Protein AF-0000000080769074 (afdb_homodimer)

InterPro domains:
  IPR007684 Zinc finger, Ogr/Delta-type [PF04606] (4-50)

Organism: Ralstonia nicotianae (strain ATCC BAA-1114 / GMI1000) (NCBI:txid267608)

Sequence (164 aa):
MKIKCPHCGSRMHIRSSREMTLLSRELYVQCPNVECAYTCAAILSAVRTIAPSMQPNPKAYLPVGRARLLPENTRQLDLLPGMKIKCPHCGSRMHIRSSREMTLLSRELYVQCPNVECAYTCAAILSAVRTIAPSMQPNPKAYLPVGRARLLPENTRQLDLLPG

pLDDT: mean 81.86, std 23.62, range [32.81, 98.38]

Foldseek 3Di:
DFDADPPPGATKDFDDKDDDAPFKIKTWIFHPPPVPGDIDIDMGGDADDPDDDPDDDPRPDRPNDVPPPPPPPPPPPPVPDD/DFDADPPPGATKDFDDKDDDAPFKIKTWIFHPPPVPGDIDIDMGGDADDPDDDPDDDPRPDRDNDVPPPPPPPPPPPPVPDD

Secondary structure (DSSP, 8-state):
--EEPTTT-PEEEEEEEEE-SSSEEEEEEE---TTT--EEEEEEEEEEEEE--SS--TT-----------------------/--EEPTTT-PEEEEEEEEE-SSSEEEEEEE---TTT--EEEEEEEEEEEEE--SS--TT-----------------------

Nearest PDB structures (foldseek):
  2oc3-assembly1_A  TM=8.162E-01  e=2.864E+00  Homo sapiens
  6d1y-assembly1_A  TM=6.514E-01  e=1.649E+00  Homo sapiens
  4gfv-assembly2_B  TM=7.547E-01  e=3.045E+00  Homo sapiens
  4gfu-assembly1_A  TM=7.966E-01  e=4.138E+00  Homo sapiens
  4nnd-assembly3_D  TM=6.610E-01  e=3.660E+00  Homo sapiens

Structure (mmCIF, N/CA/C/O backbone):
data_AF-0000000080769074-model_v1
#
loop_
_entity.id
_entity.type
_entity.pdbx_description
1 polymer 'Transcriptional activator transcription regulator protein'
#
loop_
_atom_site.group_PDB
_atom_site.id
_atom_site.type_symbol
_atom_site.label_atom_id
_atom_site.label_alt_id
_atom_site.label_comp_id
_atom_site.label_asym_id
_atom_site.label_entity_id
_atom_site.label_seq_id
_atom_site.pdbx_PDB_ins_code
_atom_site.Cartn_x
_atom_site.Cartn_y
_atom_site.Cartn_z
_atom_site.occupancy
_atom_site.B_iso_or_equiv
_atom_site.auth_seq_id
_atom_site.auth_comp_id
_atom_site.auth_asym_id
_atom_site.auth_atom_id
_atom_site.pdbx_PDB_model_num
ATOM 1 N N . MET A 1 1 ? -3.891 4.129 -8.742 1 68.12 1 MET A N 1
ATOM 2 C CA . MET A 1 1 ? -4.312 4.098 -7.348 1 68.12 1 MET A CA 1
ATOM 3 C C . MET A 1 1 ? -4.395 5.504 -6.77 1 68.12 1 MET A C 1
ATOM 5 O O . MET A 1 1 ? -3.51 6.328 -7 1 68.12 1 MET A O 1
ATOM 9 N N . LYS A 1 2 ? -5.629 5.871 -6.242 1 84 2 LYS A N 1
ATOM 10 C CA . LYS A 1 2 ? -5.805 7.207 -5.68 1 84 2 LYS A CA 1
ATOM 11 C C . LYS A 1 2 ? -5.699 7.18 -4.16 1 84 2 LYS A C 1
ATOM 13 O O . LYS A 1 2 ? -6.512 6.539 -3.486 1 84 2 LYS A O 1
ATOM 18 N N . ILE A 1 3 ? -4.621 7.668 -3.627 1 93.19 3 ILE A N 1
ATOM 19 C CA . ILE A 1 3 ? -4.453 7.832 -2.188 1 93.19 3 ILE A CA 1
ATOM 20 C C . ILE A 1 3 ? -4.812 9.258 -1.784 1 93.19 3 ILE A C 1
ATOM 22 O O . ILE A 1 3 ? -4.203 10.219 -2.262 1 93.19 3 ILE A O 1
ATOM 26 N N . LYS A 1 4 ? -5.789 9.367 -0.88 1 96.38 4 LYS A N 1
ATOM 27 C CA . LYS A 1 4 ? -6.223 10.688 -0.442 1 96.38 4 LYS A CA 1
ATOM 28 C C . LYS A 1 4 ? -5.504 11.109 0.836 1 96.38 4 LYS A C 1
ATOM 30 O O . LYS A 1 4 ? -5.293 10.289 1.734 1 96.38 4 LYS A O 1
ATOM 35 N N . CYS A 1 5 ? -5.238 12.359 0.861 1 97.69 5 CYS A N 1
ATOM 36 C CA . CYS A 1 5 ? -4.66 12.914 2.082 1 97.69 5 CYS A CA 1
ATOM 37 C C . CYS A 1 5 ? -5.656 12.844 3.234 1 97.69 5 CYS A C 1
ATOM 39 O O . CYS A 1 5 ? -6.785 13.328 3.109 1 97.69 5 CYS A O 1
ATOM 41 N N . PRO A 1 6 ? -5.266 12.383 4.383 1 96.94 6 PRO A N 1
ATOM 42 C CA . PRO A 1 6 ? -6.195 12.297 5.512 1 96.94 6 PRO A CA 1
ATOM 43 C C . PRO A 1 6 ? -6.48 13.656 6.145 1 96.94 6 PRO A C 1
ATOM 45 O O . PRO A 1 6 ? -7.395 13.781 6.961 1 96.94 6 PRO A O 1
ATOM 48 N N . HIS A 1 7 ? -5.793 14.617 5.723 1 97.31 7 HIS A N 1
ATOM 49 C CA . HIS A 1 7 ? -5.906 15.914 6.387 1 97.31 7 HIS A CA 1
ATOM 50 C C . HIS A 1 7 ? -6.73 16.891 5.551 1 97.31 7 HIS A C 1
ATOM 52 O O . HIS A 1 7 ? -7.578 17.609 6.086 1 97.31 7 HIS A O 1
ATOM 58 N N . CYS A 1 8 ? -6.527 16.891 4.277 1 97.69 8 CYS A N 1
ATOM 59 C CA . CYS A 1 8 ? -7.227 17.906 3.484 1 97.69 8 CYS A CA 1
ATOM 60 C C . CYS A 1 8 ? -8.023 17.25 2.357 1 97.69 8 CYS A C 1
ATOM 62 O O . CYS A 1 8 ? -8.781 17.922 1.661 1 97.69 8 CYS A O 1
ATOM 64 N N . GLY A 1 9 ? -7.762 15.953 2.076 1 96.5 9 GLY A N 1
ATOM 65 C CA . GLY A 1 9 ? -8.578 15.227 1.121 1 96.5 9 GLY A CA 1
ATOM 66 C C . GLY A 1 9 ? -8.016 15.25 -0.287 1 96.5 9 GLY A C 1
ATOM 67 O O . GLY A 1 9 ? -8.516 14.555 -1.173 1 96.5 9 GLY A O 1
ATOM 68 N N . SER A 1 10 ? -6.953 15.992 -0.545 1 97.56 10 SER A N 1
ATOM 69 C CA . SER A 1 10 ? -6.352 16.031 -1.874 1 97.56 10 SER A CA 1
ATOM 70 C C . SER A 1 10 ? -5.719 14.703 -2.238 1 97.56 10 SER A C 1
ATOM 72 O O . SER A 1 10 ? -5.32 13.938 -1.358 1 97.56 10 SER A O 1
ATOM 74 N N . ARG A 1 11 ? -5.613 14.422 -3.51 1 96.5 11 ARG A N 1
ATOM 75 C CA . ARG A 1 11 ? -4.93 13.219 -3.977 1 96.5 11 ARG A CA 1
ATOM 76 C C . ARG A 1 11 ? -3.424 13.328 -3.764 1 96.5 11 ARG A C 1
ATOM 78 O O . ARG A 1 11 ? -2.775 14.219 -4.309 1 96.5 11 ARG A O 1
ATOM 85 N N . MET A 1 12 ? -2.92 12.344 -3.08 1 97.38 12 MET A N 1
ATOM 86 C CA . MET A 1 12 ? -1.49 12.375 -2.785 1 97.38 12 MET A CA 1
ATOM 87 C C . MET A 1 12 ? -0.688 11.703 -3.895 1 97.38 12 MET A C 1
ATOM 89 O O . MET A 1 12 ? -1.235 10.922 -4.676 1 97.38 12 MET A O 1
ATOM 93 N N . HIS A 1 13 ? 0.615 12.086 -3.832 1 96.75 13 HIS A N 1
ATOM 94 C CA . HIS A 1 13 ? 1.527 11.516 -4.816 1 96.75 13 HIS A CA 1
ATOM 95 C C . HIS A 1 13 ? 2.533 10.578 -4.16 1 96.75 13 HIS A C 1
ATOM 97 O O . HIS A 1 13 ? 3.121 10.914 -3.129 1 96.75 13 HIS A O 1
ATOM 103 N N . ILE A 1 14 ? 2.672 9.414 -4.773 1 96.19 14 ILE A N 1
ATOM 104 C CA . ILE A 1 14 ? 3.793 8.562 -4.379 1 96.19 14 ILE A CA 1
ATOM 105 C C . ILE A 1 14 ? 5.086 9.117 -4.977 1 96.19 14 ILE A C 1
ATOM 107 O O . ILE A 1 14 ? 5.254 9.141 -6.195 1 96.19 14 ILE A O 1
ATOM 111 N N . ARG A 1 15 ? 6.012 9.5 -4.152 1 96.06 15 ARG A N 1
ATOM 112 C CA . ARG A 1 15 ? 7.254 10.109 -4.621 1 96.06 15 ARG A CA 1
ATOM 113 C C . ARG A 1 15 ? 8.328 9.055 -4.844 1 96.06 15 ARG A C 1
ATOM 115 O O . ARG A 1 15 ? 9.094 9.133 -5.809 1 96.06 15 ARG A O 1
ATOM 122 N N . SER A 1 16 ? 8.492 8.172 -3.967 1 95.69 16 SER A N 1
ATOM 123 C CA . SER A 1 16 ? 9.43 7.059 -4.066 1 95.69 16 SER A CA 1
ATOM 124 C C . SER A 1 16 ? 8.891 5.824 -3.346 1 95.69 16 SER A C 1
ATOM 126 O O . SER A 1 16 ? 7.938 5.914 -2.57 1 95.69 16 SER A O 1
ATOM 128 N N . SER A 1 17 ? 9.266 4.695 -3.676 1 94.62 17 SER A N 1
ATOM 129 C CA . SER A 1 17 ? 8.93 3.434 -3.029 1 94.62 17 SER A CA 1
ATOM 130 C C . SER A 1 17 ? 10.117 2.48 -3.018 1 94.62 17 SER A C 1
ATOM 132 O O . SER A 1 17 ? 11.039 2.619 -3.826 1 94.62 17 SER A O 1
ATOM 134 N N . ARG A 1 18 ? 10.164 1.652 -2.045 1 94.56 18 ARG A N 1
ATOM 135 C CA . ARG A 1 18 ? 11.227 0.654 -1.944 1 94.56 18 ARG A CA 1
ATOM 136 C C . ARG A 1 18 ? 10.664 -0.7 -1.522 1 94.56 18 ARG A C 1
ATOM 138 O O . ARG A 1 18 ? 9.852 -0.781 -0.594 1 94.56 18 ARG A O 1
ATOM 145 N N . GLU A 1 19 ? 11.141 -1.669 -2.207 1 94.94 19 GLU A N 1
ATOM 146 C CA . GLU A 1 19 ? 10.758 -3.031 -1.848 1 94.94 19 GLU A CA 1
ATOM 147 C C . GLU A 1 19 ? 11.43 -3.471 -0.552 1 94.94 19 GLU A C 1
ATOM 149 O O . GLU A 1 19 ? 12.656 -3.42 -0.438 1 94.94 19 GLU A O 1
ATOM 154 N N . MET A 1 20 ? 10.68 -3.883 0.451 1 95.44 20 MET A N 1
ATOM 155 C CA . MET A 1 20 ? 11.227 -4.344 1.726 1 95.44 20 MET A CA 1
ATOM 156 C C . MET A 1 20 ? 11.375 -5.859 1.739 1 95.44 20 MET A C 1
ATOM 158 O O . MET A 1 20 ? 12.367 -6.387 2.242 1 95.44 20 MET A O 1
ATOM 162 N N . THR A 1 21 ? 10.43 -6.641 1.363 1 94.44 21 THR A N 1
ATOM 163 C CA . THR A 1 21 ? 10.398 -8.086 1.158 1 94.44 21 THR A CA 1
ATOM 164 C C . THR A 1 21 ? 9.711 -8.43 -0.159 1 94.44 21 THR A C 1
ATOM 166 O O . THR A 1 21 ? 9.312 -7.531 -0.912 1 94.44 21 THR A O 1
ATOM 169 N N . LEU A 1 22 ? 9.547 -9.672 -0.36 1 93.94 22 LEU A N 1
ATOM 170 C CA . LEU A 1 22 ? 8.844 -10.094 -1.569 1 93.94 22 LEU A CA 1
ATOM 171 C C . LEU A 1 22 ? 7.383 -9.672 -1.527 1 93.94 22 LEU A C 1
ATOM 173 O O . LEU A 1 22 ? 6.758 -9.477 -2.572 1 93.94 22 LEU A O 1
ATOM 177 N N . LEU A 1 23 ? 6.887 -9.445 -0.283 1 95.12 23 LEU A N 1
ATOM 178 C CA . LEU A 1 23 ? 5.445 -9.258 -0.15 1 95.12 23 LEU A CA 1
ATOM 179 C C . LEU A 1 23 ? 5.133 -7.867 0.401 1 95.12 23 LEU A C 1
ATOM 181 O O . LEU A 1 23 ? 3.965 -7.516 0.579 1 95.12 23 LEU A O 1
ATOM 185 N N . SER A 1 24 ? 6.227 -7.086 0.733 1 95.75 24 SER A N 1
ATOM 186 C CA . SER A 1 24 ? 5.965 -5.789 1.353 1 95.75 24 SER A CA 1
ATOM 187 C C . SER A 1 24 ? 6.812 -4.691 0.714 1 95.75 24 SER A C 1
ATOM 189 O O . SER A 1 24 ? 7.953 -4.934 0.312 1 95.75 24 SER A O 1
ATOM 191 N N . ARG A 1 25 ? 6.234 -3.521 0.622 1 96.5 25 ARG A N 1
ATOM 192 C CA . ARG A 1 25 ? 6.875 -2.328 0.079 1 96.5 25 ARG A CA 1
ATOM 193 C C . ARG A 1 25 ? 6.621 -1.118 0.973 1 96.5 25 ARG A C 1
ATOM 195 O O . ARG A 1 25 ? 5.543 -0.981 1.553 1 96.5 25 ARG A O 1
ATOM 202 N N . GLU A 1 26 ? 7.625 -0.276 1.01 1 96.75 26 GLU A N 1
ATOM 203 C CA . GLU A 1 26 ? 7.473 1.019 1.667 1 96.75 26 GLU A CA 1
ATOM 204 C C . GLU A 1 26 ? 7.289 2.137 0.646 1 96.75 26 GLU A C 1
ATOM 206 O O . GLU A 1 26 ? 8.047 2.23 -0.323 1 96.75 26 GLU A O 1
ATOM 211 N N . LEU A 1 27 ? 6.32 2.938 0.896 1 96.75 27 LEU A N 1
ATOM 212 C CA . LEU A 1 27 ? 6.027 4.062 0.013 1 96.75 27 LEU A CA 1
ATOM 213 C C . LEU A 1 27 ? 6.211 5.387 0.741 1 96.75 27 LEU A C 1
ATOM 215 O O . LEU A 1 27 ? 5.844 5.516 1.911 1 96.75 27 LEU A O 1
ATOM 219 N N . TYR A 1 28 ? 6.734 6.348 0.031 1 96.94 28 TYR A N 1
ATOM 220 C CA . TYR A 1 28 ? 6.805 7.719 0.526 1 96.94 28 TYR A CA 1
ATOM 221 C C . TYR A 1 28 ? 5.824 8.617 -0.22 1 96.94 28 TYR A C 1
ATOM 223 O O . TYR A 1 28 ? 6 8.883 -1.413 1 96.94 28 TYR A O 1
ATOM 231 N N . VAL A 1 29 ? 4.91 9.094 0.526 1 97.38 29 VAL A N 1
ATOM 232 C CA . VAL A 1 29 ? 3.754 9.75 -0.081 1 97.38 29 VAL A CA 1
ATOM 233 C C . VAL A 1 29 ? 3.662 11.195 0.404 1 97.38 29 VAL A C 1
ATOM 235 O O . VAL A 1 29 ? 3.855 11.469 1.591 1 97.38 29 VAL A O 1
ATOM 238 N N . GLN A 1 30 ? 3.225 12.031 -0.594 1 98.06 30 GLN A N 1
ATOM 239 C CA . GLN A 1 30 ? 3.215 13.461 -0.279 1 98.06 30 GLN A CA 1
ATOM 240 C C . GLN A 1 30 ? 1.952 14.133 -0.812 1 98.06 30 GLN A C 1
ATOM 242 O O . GLN A 1 30 ? 1.534 13.867 -1.942 1 98.06 30 GLN A O 1
ATOM 247 N N . CYS A 1 31 ? 1.398 14.969 0.03 1 98.38 31 CYS A N 1
ATOM 248 C CA . CYS A 1 31 ? 0.267 15.789 -0.379 1 98.38 31 CYS A CA 1
ATOM 249 C C . CYS A 1 31 ? 0.729 16.969 -1.229 1 98.38 31 CYS A C 1
ATOM 251 O O . CYS A 1 31 ? 1.614 17.719 -0.823 1 98.38 31 CYS A O 1
ATOM 253 N N . PRO A 1 32 ? 0.086 17.203 -2.395 1 98.19 32 PRO A N 1
ATOM 254 C CA . PRO A 1 32 ? 0.515 18.281 -3.273 1 98.19 32 PRO A CA 1
ATOM 255 C C . PRO A 1 32 ? -0.111 19.625 -2.896 1 98.19 32 PRO A C 1
ATOM 257 O O . PRO A 1 32 ? 0.258 20.672 -3.455 1 98.19 32 PRO A O 1
ATOM 260 N N . ASN A 1 33 ? -1.122 19.656 -2.008 1 98.31 33 ASN A N 1
ATOM 261 C CA . ASN A 1 33 ? -1.716 20.906 -1.539 1 98.31 33 ASN A CA 1
ATOM 262 C C . ASN A 1 33 ? -0.722 21.734 -0.724 1 98.31 33 ASN A C 1
ATOM 264 O O . ASN A 1 33 ? -0.34 21.344 0.379 1 98.31 33 ASN A O 1
ATOM 268 N N . VAL A 1 34 ? -0.401 22.891 -1.253 1 97.75 34 VAL A N 1
ATOM 269 C CA . VAL A 1 34 ? 0.653 23.703 -0.659 1 97.75 34 VAL A CA 1
ATOM 270 C C . VAL A 1 34 ? 0.23 24.156 0.735 1 97.75 34 VAL A C 1
ATOM 272 O O . VAL A 1 34 ? 1.076 24.422 1.596 1 97.75 34 VAL A O 1
ATOM 275 N N . GLU A 1 35 ? -1.079 24.219 1.054 1 98.12 35 GLU A N 1
ATOM 276 C CA . GLU A 1 35 ? -1.58 24.641 2.357 1 98.12 35 GLU A CA 1
ATOM 277 C C . GLU A 1 35 ? -1.571 23.5 3.357 1 98.12 35 GLU A C 1
ATOM 279 O O . GLU A 1 35 ? -1.749 23.703 4.559 1 98.12 35 GLU A O 1
ATOM 284 N N . CYS A 1 36 ? -1.416 22.297 2.984 1 98.19 36 CYS A N 1
ATOM 285 C CA . CYS A 1 36 ? -1.391 21.094 3.805 1 98.19 36 CYS A CA 1
ATOM 286 C C . CYS A 1 36 ? 0.009 20.484 3.848 1 98.19 36 CYS A C 1
ATOM 288 O O . CYS A 1 36 ? 0.636 20.438 4.906 1 98.19 36 CYS A O 1
ATOM 290 N N . ALA A 1 37 ? 0.586 20.016 2.799 1 98.06 37 ALA A N 1
ATOM 291 C CA . ALA A 1 37 ? 1.957 19.562 2.574 1 98.06 37 ALA A CA 1
ATOM 292 C C . ALA A 1 37 ? 2.262 18.312 3.389 1 98.06 37 ALA A C 1
ATOM 294 O O . ALA A 1 37 ? 3.426 18.016 3.664 1 98.06 37 ALA A O 1
ATOM 295 N N . TYR A 1 38 ? 1.306 17.625 3.875 1 97.12 38 TYR A N 1
ATOM 296 C CA . TYR A 1 38 ? 1.484 16.406 4.652 1 97.12 38 TYR A CA 1
ATOM 297 C C . TYR A 1 38 ? 2.301 15.383 3.879 1 97.12 38 TYR A C 1
ATOM 299 O O . TYR A 1 38 ? 2.096 15.195 2.676 1 97.12 38 TYR A O 1
ATOM 307 N N . THR A 1 39 ? 3.309 14.727 4.512 1 97.56 39 THR A N 1
ATOM 308 C CA . THR A 1 39 ? 4.129 13.656 3.947 1 97.56 39 THR A CA 1
ATOM 309 C C . THR A 1 39 ? 4.242 12.492 4.926 1 97.56 39 THR A C 1
ATOM 311 O O . THR A 1 39 ? 4.445 12.695 6.125 1 97.56 39 THR A O 1
ATOM 314 N N . CYS A 1 40 ? 4.109 11.297 4.395 1 96.81 40 CYS A N 1
ATOM 315 C CA . CYS A 1 40 ? 4.199 10.141 5.281 1 96.81 40 CYS A CA 1
ATOM 316 C C . CYS A 1 40 ? 4.883 8.977 4.586 1 96.81 40 CYS A C 1
ATOM 318 O O . CYS A 1 40 ? 5.066 8.992 3.365 1 96.81 40 CYS A O 1
ATOM 320 N N . ALA A 1 41 ? 5.367 8.047 5.395 1 97.06 41 ALA A N 1
ATOM 321 C CA . ALA A 1 41 ? 5.742 6.711 4.938 1 97.06 41 ALA A CA 1
ATOM 322 C C . ALA A 1 41 ? 4.594 5.723 5.133 1 97.06 41 ALA A C 1
ATOM 324 O O . ALA A 1 41 ? 3.951 5.707 6.184 1 97.06 41 ALA A O 1
ATOM 325 N N . ALA A 1 42 ? 4.328 4.977 4.133 1 96.62 42 ALA A N 1
ATOM 326 C CA . ALA A 1 42 ? 3.27 3.973 4.184 1 96.62 42 ALA A CA 1
ATOM 327 C C . ALA A 1 42 ? 3.807 2.592 3.818 1 96.62 42 ALA A C 1
ATOM 329 O O . ALA A 1 42 ? 4.77 2.477 3.057 1 96.62 42 ALA A O 1
ATOM 330 N N . ILE A 1 43 ? 3.26 1.551 4.371 1 96.56 43 ILE A N 1
ATOM 331 C CA . ILE A 1 43 ? 3.633 0.179 4.047 1 96.56 43 ILE A CA 1
ATOM 332 C C . ILE A 1 43 ? 2.51 -0.488 3.258 1 96.56 43 ILE A C 1
ATOM 334 O O . ILE A 1 43 ? 1.335 -0.368 3.615 1 96.56 43 ILE A O 1
ATOM 338 N N . LEU A 1 44 ? 2.92 -1.08 2.182 1 96.5 44 LEU A N 1
ATOM 339 C CA . LEU A 1 44 ? 2.049 -1.931 1.378 1 96.5 44 LEU A CA 1
ATOM 340 C C . LEU A 1 44 ? 2.441 -3.396 1.518 1 96.5 44 LEU A C 1
ATOM 342 O O . LEU A 1 44 ? 3.578 -3.771 1.221 1 96.5 44 LEU A O 1
ATOM 346 N N . SER A 1 45 ? 1.535 -4.234 1.992 1 96.31 45 SER A N 1
ATOM 347 C CA . SER A 1 45 ? 1.846 -5.645 2.205 1 96.31 45 SER A CA 1
ATOM 348 C C . SER A 1 45 ? 0.711 -6.543 1.722 1 96.31 45 SER A C 1
ATOM 350 O O . SER A 1 45 ? -0.461 -6.262 1.982 1 96.31 45 SER A O 1
ATOM 352 N N . ALA A 1 46 ? 1.176 -7.578 1.006 1 96.69 46 ALA A N 1
ATOM 353 C CA . ALA A 1 46 ? 0.192 -8.609 0.696 1 96.69 46 ALA A CA 1
ATOM 354 C C . ALA A 1 46 ? -0.288 -9.312 1.965 1 96.69 46 ALA A C 1
ATOM 356 O O . ALA A 1 46 ? 0.523 -9.742 2.787 1 96.69 46 ALA A O 1
ATOM 357 N N . VAL A 1 47 ? -1.589 -9.445 2.084 1 94.19 47 VAL A N 1
ATOM 358 C CA . VAL A 1 47 ? -2.074 -10.016 3.338 1 94.19 47 VAL A CA 1
ATOM 359 C C . VAL A 1 47 ? -2.846 -11.305 3.059 1 94.19 47 VAL A C 1
ATOM 361 O O . VAL A 1 47 ? -2.984 -12.156 3.939 1 94.19 47 VAL A O 1
ATOM 364 N N . ARG A 1 48 ? -3.424 -11.438 1.894 1 93.19 48 ARG A N 1
ATOM 365 C CA . ARG A 1 48 ? -4.211 -12.617 1.557 1 93.19 48 ARG A CA 1
ATOM 366 C C . ARG A 1 48 ? -4.062 -12.969 0.08 1 93.19 48 ARG A C 1
ATOM 368 O O . ARG A 1 48 ? -4.027 -12.086 -0.775 1 93.19 48 ARG A O 1
ATOM 375 N N . THR A 1 49 ? -3.961 -14.305 -0.124 1 95.56 49 THR A N 1
ATOM 376 C CA . THR A 1 49 ? -3.986 -14.766 -1.507 1 95.56 49 THR A CA 1
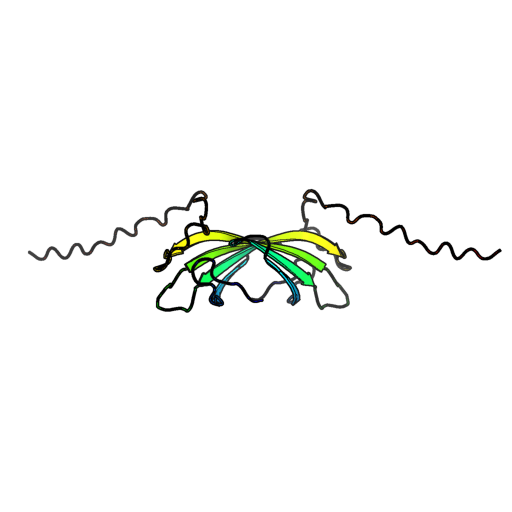ATOM 377 C C . THR A 1 49 ? -5.418 -15.031 -1.963 1 95.56 49 THR A C 1
ATOM 379 O O . THR A 1 49 ? -6.16 -15.758 -1.297 1 95.56 49 THR A O 1
ATOM 382 N N . ILE A 1 50 ? -5.766 -14.438 -2.941 1 95.5 50 ILE A N 1
ATOM 383 C CA . ILE A 1 50 ? -7.086 -14.672 -3.516 1 95.5 50 ILE A CA 1
ATOM 384 C C . ILE A 1 50 ? -7.012 -15.797 -4.539 1 95.5 50 ILE A C 1
ATOM 386 O O . ILE A 1 50 ? -7.832 -16.719 -4.512 1 95.5 50 ILE A O 1
ATOM 390 N N . ALA A 1 51 ? -6.105 -15.734 -5.508 1 96.19 51 ALA A N 1
ATOM 391 C CA . ALA A 1 51 ? -5.793 -16.781 -6.48 1 96.19 51 ALA A CA 1
ATOM 392 C C . ALA A 1 51 ? -4.305 -17.109 -6.469 1 96.19 51 ALA A C 1
ATOM 394 O O . ALA A 1 51 ? -3.465 -16.25 -6.75 1 96.19 51 ALA A O 1
ATOM 395 N N . PRO A 1 52 ? -4.016 -18.359 -6.152 1 95.88 52 PRO A N 1
ATOM 396 C CA . PRO A 1 52 ? -2.598 -18.719 -6.102 1 95.88 52 PRO A CA 1
ATOM 397 C C . PRO A 1 52 ? -1.937 -18.719 -7.48 1 95.88 52 PRO A C 1
ATOM 399 O O . PRO A 1 52 ? -2.611 -18.922 -8.492 1 95.88 52 PRO A O 1
ATOM 402 N N . SER A 1 53 ? -0.687 -18.5 -7.43 1 96.94 53 SER A N 1
ATOM 403 C CA . SER A 1 53 ? 0.089 -18.5 -8.664 1 96.94 53 SER A CA 1
ATOM 404 C C . SER A 1 53 ? 0.113 -19.875 -9.305 1 96.94 53 SER A C 1
ATOM 406 O O . SER A 1 53 ? 0.18 -20.891 -8.602 1 96.94 53 SER A O 1
ATOM 408 N N . MET A 1 54 ? 0.213 -19.859 -10.695 1 97.31 54 MET A N 1
ATOM 409 C CA . MET A 1 54 ? 0.389 -21.109 -11.43 1 97.31 54 MET A CA 1
ATOM 410 C C . MET A 1 54 ? 1.868 -21.438 -11.586 1 97.31 54 MET A C 1
ATOM 412 O O . MET A 1 54 ? 2.217 -22.516 -12.094 1 97.31 54 MET A O 1
ATOM 416 N N . GLN A 1 55 ? 2.756 -20.531 -11.156 1 96.19 55 GLN A N 1
ATOM 417 C CA . GLN A 1 55 ? 4.199 -20.719 -11.047 1 96.19 55 GLN A CA 1
ATOM 418 C C . GLN A 1 55 ? 4.707 -20.312 -9.672 1 96.19 55 GLN A C 1
ATOM 420 O O . GLN A 1 55 ? 5.473 -19.344 -9.547 1 96.19 55 GLN A O 1
ATOM 425 N N . PRO A 1 56 ? 4.352 -21.109 -8.711 1 95.44 56 PRO A N 1
ATOM 426 C CA . PRO A 1 56 ? 4.613 -20.656 -7.34 1 95.44 56 PRO A CA 1
ATOM 427 C C . PRO A 1 56 ? 6.105 -20.547 -7.035 1 95.44 56 PRO A C 1
ATOM 429 O O . PRO A 1 56 ? 6.898 -21.391 -7.461 1 95.44 56 PRO A O 1
ATOM 432 N N . ASN A 1 57 ? 6.438 -19.422 -6.43 1 95.62 57 ASN A N 1
ATOM 433 C CA . ASN A 1 57 ? 7.742 -19.203 -5.816 1 95.62 57 ASN A CA 1
ATOM 434 C C . ASN A 1 57 ? 7.746 -19.594 -4.34 1 95.62 57 ASN A C 1
ATOM 436 O O . ASN A 1 57 ? 7.059 -18.969 -3.529 1 95.62 57 ASN A O 1
ATOM 440 N N . PRO A 1 58 ? 8.547 -20.562 -3.928 1 92.5 58 PRO A N 1
ATOM 441 C CA . PRO A 1 58 ? 8.523 -21.031 -2.539 1 92.5 58 PRO A CA 1
ATOM 442 C C . PRO A 1 58 ? 8.914 -19.938 -1.543 1 92.5 58 PRO A C 1
ATOM 444 O O . PRO A 1 58 ? 8.57 -20.031 -0.361 1 92.5 58 PRO A O 1
ATOM 447 N N . LYS A 1 59 ? 9.562 -18.953 -1.968 1 92.31 59 LYS A N 1
ATOM 448 C CA . LYS A 1 59 ? 10 -17.891 -1.07 1 92.31 59 LYS A CA 1
ATOM 449 C C . LYS A 1 59 ? 8.867 -16.891 -0.802 1 92.31 59 LYS A C 1
ATOM 451 O O . LYS A 1 59 ? 8.953 -16.094 0.125 1 92.31 59 LYS A O 1
ATOM 456 N N . ALA A 1 60 ? 7.883 -16.922 -1.738 1 90.5 60 ALA A N 1
ATOM 457 C CA . ALA A 1 60 ? 6.77 -15.984 -1.618 1 90.5 60 ALA A CA 1
ATOM 458 C C . ALA A 1 60 ? 5.668 -16.547 -0.732 1 90.5 60 ALA A C 1
ATOM 460 O O . ALA A 1 60 ? 4.625 -16.984 -1.229 1 90.5 60 ALA A O 1
ATOM 461 N N . TYR A 1 61 ? 5.93 -16.875 0.469 1 76.94 61 TYR A N 1
ATOM 462 C CA . TYR A 1 61 ? 4.926 -17.469 1.347 1 76.94 61 TYR A CA 1
ATOM 463 C C . TYR A 1 61 ? 4.18 -16.391 2.129 1 76.94 61 TYR A C 1
ATOM 465 O O . TYR A 1 61 ? 4.797 -15.484 2.701 1 76.94 61 TYR A O 1
ATOM 473 N N . LEU A 1 62 ? 2.943 -16.297 1.787 1 78.44 62 LEU A N 1
ATOM 474 C CA . LEU A 1 62 ? 2.092 -15.453 2.611 1 78.44 62 LEU A CA 1
ATOM 475 C C . LEU A 1 62 ? 1.544 -16.219 3.807 1 78.44 62 LEU A C 1
ATOM 477 O O . LEU A 1 62 ? 0.923 -17.281 3.637 1 78.44 62 LEU A O 1
ATOM 481 N N . PRO A 1 63 ? 2.102 -15.906 5.02 1 57.53 63 PRO A N 1
ATOM 482 C CA . PRO A 1 63 ? 1.418 -16.594 6.121 1 57.53 63 PRO A CA 1
ATOM 483 C C . PRO A 1 63 ? -0.088 -16.344 6.129 1 57.53 63 PRO A C 1
ATOM 485 O O . PRO A 1 63 ? -0.539 -15.266 5.727 1 57.53 63 PRO A O 1
ATOM 488 N N . VAL A 1 64 ? -0.828 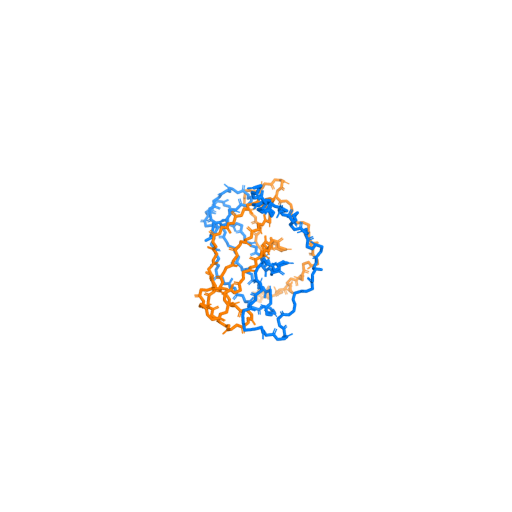-17.328 5.812 1 50.25 64 VAL A N 1
ATOM 489 C CA . VAL A 1 64 ? -2.285 -17.297 5.848 1 50.25 64 VAL A CA 1
ATOM 490 C C . VAL A 1 64 ? -2.748 -16.375 6.984 1 50.25 64 VAL A C 1
ATOM 492 O O . VAL A 1 64 ? -2.594 -16.719 8.164 1 50.25 64 VAL A O 1
ATOM 495 N N . GLY A 1 65 ? -2.389 -15.203 7.098 1 5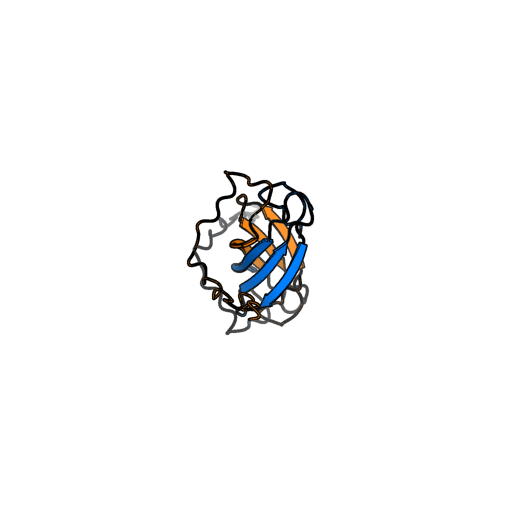0.25 65 GLY A N 1
ATOM 496 C CA . GLY A 1 65 ? -3.215 -14.555 8.102 1 50.25 65 GLY A CA 1
ATOM 497 C C . GLY A 1 65 ? -4.688 -14.898 7.977 1 50.25 65 GLY A C 1
ATOM 498 O O . GLY A 1 65 ? -5.105 -15.5 6.988 1 50.25 65 GLY A O 1
ATOM 499 N N . ARG A 1 66 ? -5.551 -14.672 9.156 1 44.41 66 ARG A N 1
ATOM 500 C CA . ARG A 1 66 ? -6.91 -15.195 9.172 1 44.41 66 ARG A CA 1
ATOM 501 C C . ARG A 1 66 ? -7.621 -14.922 7.848 1 44.41 66 ARG A C 1
ATOM 503 O O . ARG A 1 66 ? -7.828 -13.766 7.477 1 44.41 66 ARG A O 1
ATOM 510 N N . ALA A 1 67 ? -7.234 -15.609 6.82 1 40.78 67 ALA A N 1
ATOM 511 C CA . ALA A 1 67 ? -8.039 -15.648 5.602 1 40.78 67 ALA A CA 1
ATOM 512 C C . ALA A 1 67 ? -9.516 -15.43 5.914 1 40.78 67 ALA A C 1
ATOM 514 O O . ALA A 1 67 ? -10.094 -16.125 6.75 1 40.78 67 ALA A O 1
ATOM 515 N N . ARG A 1 68 ? -10 -14.336 6.016 1 42.44 68 ARG A N 1
ATOM 516 C CA . ARG A 1 68 ? -11.438 -14.578 6.035 1 42.44 68 ARG A CA 1
ATOM 517 C C . ARG A 1 68 ? -11.844 -15.57 4.945 1 42.44 68 ARG A C 1
ATOM 519 O O . ARG A 1 68 ? -11.609 -15.32 3.762 1 42.44 68 ARG A O 1
ATOM 526 N N . LEU A 1 69 ? -11.805 -16.859 5.223 1 38.66 69 LEU A N 1
ATOM 527 C CA . LEU A 1 69 ? -12.438 -17.859 4.371 1 38.66 69 LEU A CA 1
ATOM 528 C C . LEU A 1 69 ? -13.555 -17.25 3.541 1 38.66 69 LEU A C 1
ATOM 530 O O . LEU A 1 69 ? -14.43 -16.562 4.078 1 38.66 69 LEU A O 1
ATOM 534 N N . LEU A 1 70 ? -13.32 -16.828 2.402 1 39.97 70 LEU A N 1
ATOM 535 C CA . LEU A 1 70 ? -14.531 -16.594 1.628 1 39.97 70 LEU A CA 1
ATOM 536 C C . L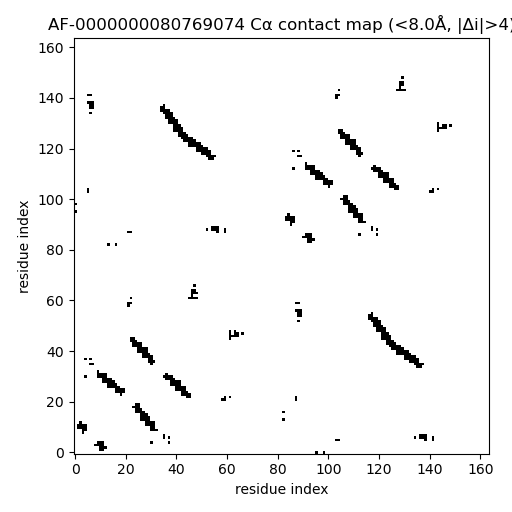EU A 1 70 ? -15.602 -17.625 1.943 1 39.97 70 LEU A C 1
ATOM 538 O O . LEU A 1 70 ? -15.305 -18.828 2 1 39.97 70 LEU A O 1
ATOM 542 N N . PRO A 1 71 ? -16.766 -17.312 2.426 1 37.28 71 PRO A N 1
ATOM 543 C CA . PRO A 1 71 ? -17.766 -18.375 2.465 1 37.28 71 PRO A CA 1
ATOM 544 C C . PRO A 1 71 ? -17.812 -19.188 1.178 1 37.28 71 PRO A C 1
ATOM 546 O O . PRO A 1 71 ? -17.516 -18.672 0.098 1 37.28 71 PRO A O 1
ATOM 549 N N . GLU A 1 72 ? -17.375 -20.422 1.137 1 35.09 72 GLU A N 1
ATOM 550 C CA . GLU A 1 72 ? -17.719 -21.359 0.066 1 35.09 72 GLU A CA 1
ATOM 551 C C . GLU A 1 72 ? -19.047 -20.969 -0.59 1 35.09 72 GLU A C 1
ATOM 553 O O . GLU A 1 72 ? -20.078 -20.891 0.082 1 35.09 72 GLU A O 1
ATOM 558 N N . ASN A 1 73 ? -19.062 -20.094 -1.46 1 37.81 73 ASN A N 1
ATOM 559 C CA . ASN A 1 73 ? -20.297 -20.125 -2.238 1 37.81 73 ASN A CA 1
ATOM 560 C C . ASN A 1 73 ? -20.625 -21.531 -2.734 1 37.81 73 ASN A C 1
ATOM 562 O O . ASN A 1 73 ? -19.906 -22.078 -3.584 1 37.81 73 ASN A O 1
ATOM 566 N N . THR A 1 74 ? -21.062 -22.406 -1.903 1 38.59 74 THR A N 1
ATOM 567 C CA . THR A 1 74 ? -21.688 -23.688 -2.203 1 38.59 74 THR A CA 1
ATOM 568 C C . THR A 1 74 ? -22.625 -23.578 -3.404 1 38.59 74 THR A C 1
ATOM 570 O O . THR A 1 74 ? -23.516 -24.406 -3.586 1 38.59 74 THR A O 1
ATOM 573 N N . ARG A 1 75 ? -22.656 -22.562 -4.172 1 39.88 75 ARG A N 1
ATOM 574 C CA . ARG A 1 75 ? -23.703 -22.75 -5.176 1 39.88 75 ARG A CA 1
ATOM 575 C C . ARG A 1 75 ? -23.375 -23.906 -6.102 1 39.88 75 ARG A C 1
ATOM 577 O O . ARG A 1 75 ? -22.812 -23.719 -7.184 1 39.88 75 ARG A O 1
ATOM 584 N N . GLN A 1 76 ? -22.734 -25.016 -5.578 1 38.94 76 GLN A N 1
ATOM 585 C CA . GLN A 1 76 ? -22.75 -26.156 -6.492 1 38.94 76 GLN A CA 1
ATOM 586 C C . GLN A 1 76 ? -24.156 -26.375 -7.074 1 38.94 76 GLN A C 1
ATOM 588 O O . GLN A 1 76 ? -25.156 -26.25 -6.363 1 38.94 76 GLN A O 1
ATOM 593 N N . LEU A 1 77 ? -24.172 -26.422 -8.477 1 41 77 LEU A N 1
ATOM 594 C CA . LEU A 1 77 ? -25.156 -26.828 -9.477 1 41 77 LEU A CA 1
ATOM 595 C C . LEU A 1 77 ? -25.844 -28.141 -9.062 1 41 77 LEU A C 1
ATOM 597 O O . LEU A 1 77 ? -25.172 -29.156 -8.891 1 41 77 LEU A O 1
ATOM 601 N N . ASP A 1 78 ? -26.734 -28.016 -8.156 1 40.06 78 ASP A N 1
ATOM 602 C CA . ASP A 1 78 ? -27.672 -29.125 -8.047 1 40.06 78 ASP A CA 1
ATOM 603 C C . ASP A 1 78 ? -28.25 -29.484 -9.414 1 40.06 78 ASP A C 1
ATOM 605 O O . ASP A 1 78 ? -29.203 -28.859 -9.875 1 40.06 78 ASP A O 1
ATOM 609 N N . LEU A 1 79 ? -27.484 -29.688 -10.516 1 39.78 79 LEU A N 1
ATOM 610 C CA . LEU A 1 79 ? -28.141 -30.078 -11.758 1 39.78 79 LEU A CA 1
ATOM 611 C C . LEU A 1 79 ? -28.719 -31.484 -11.641 1 39.78 79 LEU A C 1
ATOM 613 O O . LEU A 1 79 ? -28.516 -32.312 -12.516 1 39.78 79 LEU A O 1
ATOM 617 N N . LEU A 1 80 ? -29.109 -31.969 -10.477 1 40.22 80 LEU A N 1
ATOM 618 C CA . LEU A 1 80 ? -29.656 -33.312 -10.656 1 40.22 80 LEU A CA 1
ATOM 619 C C . LEU A 1 80 ? -30.953 -33.281 -11.445 1 40.22 80 LEU A C 1
ATOM 621 O O . LEU A 1 80 ? -31.969 -32.781 -10.945 1 40.22 80 LEU A O 1
ATOM 625 N N . PRO A 1 81 ? -31.031 -32.938 -12.766 1 38.84 81 PRO A N 1
ATOM 626 C CA . PRO A 1 81 ? -32.375 -33.312 -13.211 1 38.84 81 PRO A CA 1
ATOM 627 C C . PRO A 1 81 ? -32.719 -34.781 -12.953 1 38.84 81 PRO A C 1
ATOM 629 O O . PRO A 1 81 ? -31.812 -35.625 -12.844 1 38.84 81 PRO A O 1
ATOM 632 N N . GLY A 1 82 ? -33.938 -35 -12.438 1 32.81 82 GLY A N 1
ATOM 633 C CA . GLY A 1 82 ? -34.812 -36.156 -12.664 1 32.81 82 GLY A CA 1
ATOM 634 C C . GLY A 1 82 ? -34.906 -36.531 -14.125 1 32.81 82 GLY A C 1
ATOM 635 O O . GLY A 1 82 ? -34.688 -35.719 -15.008 1 32.81 82 GLY A O 1
ATOM 636 N N . MET B 1 1 ? 3.502 3.645 -9.25 1 68.25 1 MET B N 1
ATOM 637 C CA . MET B 1 1 ? 4.016 2.643 -8.32 1 68.25 1 MET B CA 1
ATOM 638 C C . MET B 1 1 ? 4.098 1.273 -8.992 1 68.25 1 MET B C 1
ATOM 640 O O . MET B 1 1 ? 3.176 0.869 -9.703 1 68.25 1 MET B O 1
ATOM 644 N N . LYS B 1 2 ? 5.348 0.68 -8.984 1 84 2 LYS B N 1
ATOM 645 C CA . LYS B 1 2 ? 5.52 -0.629 -9.602 1 84 2 LYS B CA 1
ATOM 646 C C . LYS B 1 2 ? 5.512 -1.741 -8.555 1 84 2 LYS B C 1
ATOM 648 O O . LYS B 1 2 ? 6.383 -1.789 -7.688 1 84 2 LYS B O 1
ATOM 653 N N . ILE B 1 3 ? 4.445 -2.498 -8.508 1 93.12 3 ILE B N 1
ATOM 654 C CA . ILE B 1 3 ? 4.367 -3.68 -7.656 1 93.12 3 ILE B CA 1
ATOM 655 C C . ILE B 1 3 ? 4.707 -4.926 -8.469 1 93.12 3 ILE B C 1
ATOM 657 O O . ILE B 1 3 ? 4.039 -5.23 -9.461 1 93.12 3 ILE B O 1
ATOM 661 N N . LYS B 1 4 ? 5.742 -5.633 -7.996 1 96.38 4 LYS B N 1
ATOM 662 C CA . LYS B 1 4 ? 6.16 -6.836 -8.711 1 96.38 4 LYS B CA 1
ATOM 663 C C . LYS B 1 4 ? 5.512 -8.086 -8.125 1 96.38 4 LYS B C 1
ATOM 665 O O . LYS B 1 4 ? 5.383 -8.203 -6.902 1 96.38 4 LYS B O 1
ATOM 670 N N . CYS B 1 5 ? 5.207 -8.953 -9.016 1 97.69 5 CYS B N 1
ATOM 671 C CA . CYS B 1 5 ? 4.695 -10.25 -8.57 1 97.69 5 CYS B CA 1
ATOM 672 C C . CYS B 1 5 ? 5.766 -11.031 -7.82 1 97.69 5 CYS B C 1
ATOM 674 O O . CYS B 1 5 ? 6.867 -11.227 -8.336 1 97.69 5 CYS B O 1
ATOM 676 N N . PRO B 1 6 ? 5.465 -11.57 -6.684 1 96.94 6 PRO B N 1
ATOM 677 C CA . PRO B 1 6 ? 6.469 -12.328 -5.934 1 96.94 6 PRO B CA 1
ATOM 678 C C . PRO B 1 6 ? 6.75 -13.703 -6.535 1 96.94 6 PRO B C 1
ATOM 680 O O . PRO B 1 6 ? 7.715 -14.367 -6.145 1 96.94 6 PRO B O 1
ATOM 683 N N . HIS B 1 7 ? 6.008 -14.047 -7.484 1 97.25 7 HIS B N 1
ATOM 684 C CA . HIS B 1 7 ? 6.129 -15.398 -8.008 1 97.25 7 HIS B CA 1
ATOM 685 C C . HIS B 1 7 ? 6.867 -15.406 -9.344 1 97.25 7 HIS B C 1
ATOM 687 O O . HIS B 1 7 ? 7.734 -16.266 -9.57 1 97.25 7 HIS B O 1
ATOM 693 N N . CYS B 1 8 ? 6.59 -14.492 -10.195 1 97.69 8 CYS B N 1
ATOM 694 C CA . CYS B 1 8 ? 7.211 -14.555 -11.508 1 97.69 8 CYS B CA 1
ATOM 695 C C . CYS B 1 8 ? 7.945 -13.258 -11.828 1 97.69 8 CYS B C 1
ATOM 697 O O . CYS B 1 8 ? 8.641 -13.172 -12.844 1 97.69 8 CYS B O 1
ATOM 699 N N . GLY B 1 9 ? 7.719 -12.19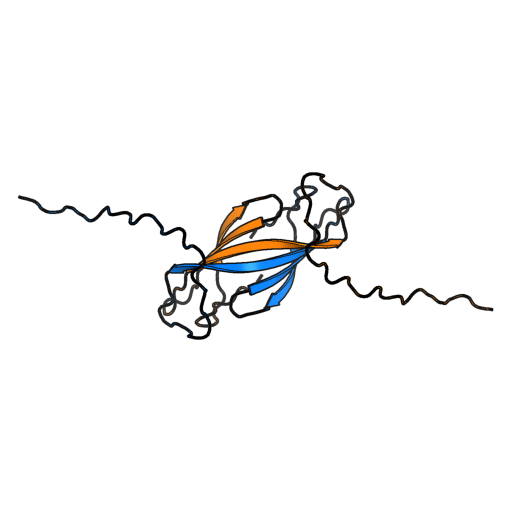5 -11.031 1 96.5 9 GLY B N 1
ATOM 700 C CA . GLY B 1 9 ? 8.492 -10.977 -11.18 1 96.5 9 GLY B CA 1
ATOM 701 C C . GLY B 1 9 ? 7.836 -9.961 -12.102 1 96.5 9 GLY B C 1
ATOM 702 O O . GLY B 1 9 ? 8.297 -8.828 -12.211 1 96.5 9 GLY B O 1
ATOM 703 N N . SER B 1 10 ? 6.719 -10.297 -12.758 1 97.56 10 SER B N 1
ATOM 704 C CA . SER B 1 10 ? 6.031 -9.359 -13.633 1 97.56 10 SER B CA 1
ATOM 705 C C . SER B 1 10 ? 5.41 -8.211 -12.844 1 97.56 10 SER B C 1
ATOM 707 O O . SER B 1 10 ? 5.094 -8.359 -11.664 1 97.56 10 SER B O 1
ATOM 709 N N . ARG B 1 11 ? 5.227 -7.086 -13.484 1 96.5 11 ARG B N 1
ATOM 710 C CA . ARG B 1 11 ? 4.555 -5.949 -12.859 1 96.5 11 ARG B CA 1
ATOM 711 C C . ARG B 1 11 ? 3.062 -6.223 -12.695 1 96.5 11 ARG B C 1
ATOM 713 O O . ARG B 1 11 ? 2.352 -6.441 -13.68 1 96.5 11 ARG B O 1
ATOM 720 N N . MET B 1 12 ? 2.641 -6.074 -11.477 1 97.38 12 MET B N 1
ATOM 721 C CA . MET B 1 12 ? 1.231 -6.355 -11.211 1 97.38 12 MET B CA 1
ATOM 722 C C . MET B 1 12 ? 0.382 -5.105 -11.406 1 97.38 12 MET B C 1
ATOM 724 O O . MET B 1 12 ? 0.901 -3.988 -11.383 1 97.38 12 MET B O 1
ATOM 728 N N . HIS B 1 13 ? -0.925 -5.441 -11.562 1 96.75 13 HIS B N 1
ATOM 729 C CA . HIS B 1 13 ? -1.881 -4.352 -11.734 1 96.75 13 HIS B CA 1
ATOM 730 C C . HIS B 1 13 ? -2.818 -4.246 -10.539 1 96.75 13 HIS B C 1
ATOM 732 O O . HIS B 1 13 ? -3.346 -5.258 -10.07 1 96.75 13 HIS B O 1
ATOM 738 N N . ILE B 1 14 ? -2.963 -3.016 -10.078 1 96.19 14 ILE B N 1
ATOM 739 C CA . ILE B 1 14 ? -4.031 -2.777 -9.109 1 96.19 14 ILE B CA 1
ATOM 740 C C . ILE B 1 14 ? -5.379 -2.742 -9.828 1 96.19 14 ILE B C 1
ATOM 742 O O . ILE B 1 14 ? -5.625 -1.857 -10.656 1 96.19 14 ILE B O 1
ATOM 746 N N . ARG B 1 15 ? -6.254 -3.623 -9.5 1 95.94 15 ARG B N 1
ATOM 747 C CA . ARG B 1 15 ? -7.543 -3.713 -10.18 1 95.94 15 ARG B CA 1
ATOM 748 C C . ARG B 1 15 ? -8.594 -2.867 -9.477 1 95.94 15 ARG B C 1
ATOM 750 O O . ARG B 1 15 ? -9.414 -2.219 -10.125 1 95.94 15 ARG B O 1
ATOM 757 N N . SER B 1 16 ? -8.688 -2.943 -8.234 1 95.62 16 SER B N 1
ATOM 758 C CA . SER B 1 16 ? -9.586 -2.146 -7.41 1 95.62 16 SER B CA 1
ATOM 759 C C . SER B 1 16 ? -8.977 -1.841 -6.051 1 95.62 16 SER B C 1
ATOM 761 O O . SER B 1 16 ? -7.977 -2.451 -5.66 1 95.62 16 SER B O 1
ATOM 763 N N . SER B 1 17 ? -9.344 -0.857 -5.406 1 94.62 17 SER B N 1
ATOM 764 C CA . SER B 1 17 ? -8.93 -0.473 -4.062 1 94.62 17 SER B CA 1
ATOM 765 C C . SER B 1 17 ? -10.086 0.125 -3.271 1 94.62 17 SER B C 1
ATOM 767 O O . SER B 1 17 ? -11.062 0.606 -3.855 1 94.62 17 SER B O 1
ATOM 769 N N . ARG B 1 18 ? -10.039 -0.032 -2.008 1 94.5 18 ARG B N 1
ATOM 770 C CA . ARG B 1 18 ? -11.062 0.535 -1.135 1 94.5 18 ARG B CA 1
ATOM 771 C C . ARG B 1 18 ? -10.438 1.144 0.116 1 94.5 18 ARG B C 1
ATOM 773 O O . ARG B 1 18 ? -9.57 0.531 0.746 1 94.5 18 ARG B O 1
ATOM 780 N N . GLU B 1 19 ? -10.93 2.271 0.402 1 94.94 19 GLU B N 1
ATOM 781 C CA . GLU B 1 19 ? -10.484 2.928 1.629 1 94.94 19 GLU B CA 1
ATOM 782 C C . GLU B 1 19 ? -11.062 2.236 2.863 1 94.94 19 GLU B C 1
ATOM 784 O O . GLU B 1 19 ? -12.281 2.08 2.98 1 94.94 19 GLU B O 1
ATOM 789 N N . MET B 1 20 ? -10.242 1.794 3.789 1 95.38 20 MET B N 1
ATOM 790 C CA . MET B 1 20 ? -10.688 1.141 5.016 1 95.38 20 MET B CA 1
ATOM 791 C C . MET B 1 20 ? -10.781 2.143 6.164 1 95.38 20 MET B C 1
ATOM 793 O O . MET B 1 20 ? -11.727 2.1 6.953 1 95.38 20 MET B O 1
ATOM 797 N N . THR B 1 21 ? -9.844 2.979 6.441 1 94.5 21 THR B N 1
ATOM 798 C CA . THR B 1 21 ? -9.781 4.098 7.371 1 94.5 21 THR B CA 1
ATOM 799 C C . THR B 1 21 ? -9.172 5.324 6.703 1 94.5 21 THR B C 1
ATOM 801 O O . THR B 1 21 ? -8.852 5.293 5.512 1 94.5 21 THR B O 1
ATOM 804 N N . LEU B 1 22 ? -8.977 6.309 7.48 1 94 22 LEU B N 1
ATOM 805 C CA . LEU B 1 22 ? -8.352 7.508 6.938 1 94 22 LEU B CA 1
ATOM 806 C C . LEU B 1 22 ? -6.898 7.234 6.559 1 94 22 LEU B C 1
ATOM 808 O O . LEU B 1 22 ? -6.344 7.902 5.684 1 94 22 LEU B O 1
ATOM 812 N N . LEU B 1 23 ? -6.332 6.164 7.184 1 95.12 23 LEU B N 1
ATOM 813 C CA . LEU B 1 23 ? -4.895 5.977 7.039 1 95.12 23 LEU B CA 1
ATOM 814 C C . LEU B 1 23 ? -4.586 4.645 6.359 1 95.12 23 LEU B C 1
ATOM 816 O O . LEU B 1 23 ? -3.42 4.305 6.152 1 95.12 23 LEU B O 1
ATOM 820 N N . SER B 1 24 ? -5.672 3.854 6.078 1 95.69 24 SER B N 1
ATOM 821 C CA . SER B 1 24 ? -5.41 2.535 5.512 1 95.69 24 SER B CA 1
ATOM 822 C C . SER B 1 24 ? -6.328 2.25 4.328 1 95.69 24 SER B C 1
ATOM 824 O O . SER B 1 24 ? -7.484 2.676 4.312 1 95.69 24 SER B O 1
ATOM 826 N N . ARG B 1 25 ? -5.797 1.547 3.357 1 96.5 25 ARG B N 1
ATOM 827 C CA . ARG B 1 25 ? -6.5 1.133 2.148 1 96.5 25 ARG B CA 1
ATOM 828 C C . ARG B 1 25 ? -6.23 -0.334 1.831 1 96.5 25 ARG B C 1
ATOM 830 O O . ARG B 1 25 ? -5.121 -0.826 2.049 1 96.5 25 ARG B O 1
ATOM 837 N N . GLU B 1 26 ? -7.246 -0.956 1.298 1 96.69 26 GLU B N 1
ATOM 838 C CA . GLU B 1 26 ? -7.09 -2.307 0.766 1 96.69 26 GLU B CA 1
ATOM 839 C C . GLU B 1 26 ? -7.008 -2.293 -0.757 1 96.69 26 GLU B C 1
ATOM 841 O O . GLU B 1 26 ? -7.82 -1.649 -1.424 1 96.69 26 GLU B O 1
ATOM 846 N N . LEU B 1 27 ? -6.055 -2.992 -1.247 1 96.69 27 LEU B N 1
ATOM 847 C CA . LEU B 1 27 ? -5.852 -3.078 -2.689 1 96.69 27 LEU B CA 1
ATOM 848 C C . LEU B 1 27 ? -6.023 -4.512 -3.176 1 96.69 27 LEU B C 1
ATOM 850 O O . LEU B 1 27 ? -5.582 -5.457 -2.514 1 96.69 27 LEU B O 1
ATOM 854 N N . TYR B 1 28 ? -6.621 -4.645 -4.324 1 96.94 28 TYR B N 1
ATOM 855 C CA . TYR B 1 28 ? -6.695 -5.93 -5.008 1 96.94 28 TYR B CA 1
ATOM 856 C C . TYR B 1 28 ? -5.793 -5.949 -6.234 1 96.94 28 TYR B C 1
ATOM 858 O O . TYR B 1 28 ? -6.047 -5.242 -7.211 1 96.94 28 TYR B O 1
ATOM 866 N N . VAL B 1 29 ? -4.844 -6.801 -6.164 1 97.38 29 VAL B N 1
ATOM 867 C CA . VAL B 1 29 ? -3.75 -6.754 -7.129 1 97.38 29 VAL B CA 1
ATOM 868 C C . VAL B 1 29 ? -3.668 -8.078 -7.883 1 97.38 29 VAL B C 1
ATOM 870 O O . VAL B 1 29 ? -3.799 -9.148 -7.281 1 97.38 29 VAL B O 1
ATOM 873 N N . GLN B 1 30 ? -3.316 -7.891 -9.195 1 98 30 GLN B N 1
ATOM 874 C CA . GLN B 1 30 ? -3.328 -9.078 -10.039 1 98 30 GLN B CA 1
ATOM 875 C C . GLN B 1 30 ? -2.123 -9.102 -10.977 1 98 30 GLN B C 1
ATOM 877 O O . GLN B 1 30 ? -1.765 -8.07 -11.555 1 98 30 GLN B O 1
ATOM 882 N N . CYS B 1 31 ? -1.529 -10.281 -11.07 1 98.31 31 CYS B N 1
ATOM 883 C CA . CYS B 1 31 ? -0.453 -10.5 -12.023 1 98.31 31 CYS B CA 1
ATOM 884 C C . CYS B 1 31 ? -1.005 -10.672 -13.438 1 98.31 31 CYS B C 1
ATOM 886 O O . CYS B 1 31 ? -1.884 -11.508 -13.664 1 98.31 31 CYS B O 1
ATOM 888 N N . PRO B 1 32 ? -0.462 -9.93 -14.43 1 98.19 32 PRO B N 1
ATOM 889 C CA . PRO B 1 32 ? -0.982 -10.023 -15.797 1 98.19 32 PRO B CA 1
ATOM 890 C C . PRO B 1 32 ? -0.373 -11.18 -16.578 1 98.19 32 PRO B C 1
ATOM 892 O O . PRO B 1 32 ? -0.809 -11.469 -17.703 1 98.19 32 PRO B O 1
ATOM 895 N N . ASN B 1 33 ? 0.699 -11.828 -16.078 1 98.31 33 ASN B N 1
ATOM 896 C CA . ASN B 1 33 ? 1.284 -12.992 -16.734 1 98.31 33 ASN B CA 1
ATOM 897 C C . ASN B 1 33 ? 0.324 -14.18 -16.734 1 98.31 33 ASN B C 1
ATOM 899 O O . ASN B 1 33 ? 0.032 -14.742 -15.672 1 98.31 33 ASN B O 1
ATOM 903 N N . VAL B 1 34 ? -0.079 -14.578 -17.922 1 97.75 34 VAL B N 1
ATOM 904 C CA . VAL B 1 34 ? -1.116 -15.594 -18.047 1 97.75 34 VAL B CA 1
ATOM 905 C C . VAL B 1 34 ? -0.613 -16.922 -17.484 1 97.75 34 VAL B C 1
ATOM 907 O O . VAL B 1 34 ? -1.405 -17.75 -17.031 1 97.75 34 VAL B O 1
ATOM 910 N N . GLU B 1 35 ? 0.72 -17.156 -17.406 1 98.12 35 GLU B N 1
ATOM 911 C CA . GLU B 1 35 ? 1.294 -18.391 -16.891 1 98.12 35 GLU B CA 1
ATOM 912 C C . GLU B 1 35 ? 1.384 -18.359 -15.367 1 98.12 35 GLU B C 1
ATOM 914 O O . GLU B 1 35 ? 1.623 -19.391 -14.734 1 98.12 35 GLU B O 1
ATOM 919 N N . CYS B 1 36 ? 1.239 -17.297 -14.719 1 98.12 36 CYS B N 1
ATOM 920 C CA . CYS B 1 36 ? 1.304 -17.094 -13.273 1 98.12 36 CYS B CA 1
ATOM 921 C C . CYS B 1 36 ? -0.072 -16.766 -12.703 1 98.12 36 CYS B C 1
ATOM 923 O O . CYS B 1 36 ? -0.626 -17.531 -11.922 1 98.12 36 CYS B O 1
ATOM 925 N N . ALA B 1 37 ? -0.706 -15.68 -13.016 1 98.06 37 ALA B N 1
ATOM 926 C CA . ALA B 1 37 ? -2.074 -15.25 -12.742 1 98.06 37 ALA B CA 1
ATOM 927 C C . ALA B 1 37 ? -2.291 -15.023 -11.25 1 98.06 37 ALA B C 1
ATOM 929 O O . ALA B 1 37 ? -3.424 -15.07 -10.766 1 98.06 37 ALA B O 1
ATOM 930 N N . TYR B 1 38 ? -1.285 -14.891 -10.492 1 97.06 38 TYR B N 1
ATOM 931 C CA . TYR B 1 38 ? -1.379 -14.664 -9.055 1 97.06 38 TYR B CA 1
ATOM 932 C C . TYR B 1 38 ? -2.211 -13.422 -8.758 1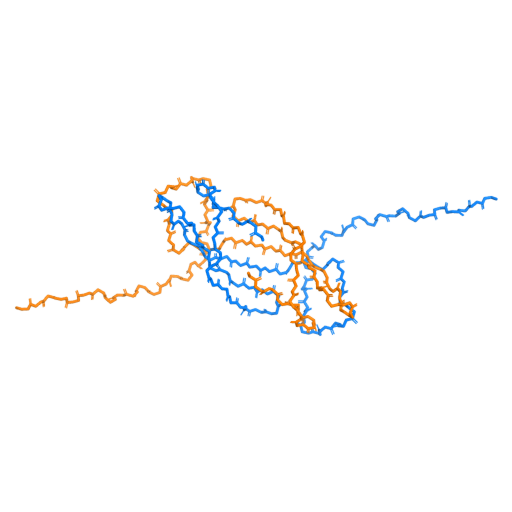 97.06 38 TYR B C 1
ATOM 934 O O . TYR B 1 38 ? -2.076 -12.398 -9.43 1 97.06 38 TYR B O 1
ATOM 942 N N . THR B 1 39 ? -3.162 -13.484 -7.777 1 97.44 39 THR B N 1
ATOM 943 C CA . THR B 1 39 ? -3.982 -12.375 -7.305 1 97.44 39 THR B CA 1
ATOM 944 C C . THR B 1 39 ? -3.996 -12.328 -5.781 1 97.44 39 THR B C 1
ATOM 946 O O . THR B 1 39 ? -4.125 -13.359 -5.121 1 97.44 39 THR B O 1
ATOM 949 N N . CYS B 1 40 ? -3.855 -11.133 -5.258 1 96.81 40 CYS B N 1
ATOM 950 C CA . CYS B 1 40 ? -3.854 -11.016 -3.805 1 96.81 40 CYS B CA 1
ATOM 951 C C . CYS B 1 40 ? -4.547 -9.734 -3.355 1 96.81 40 CYS B C 1
ATOM 953 O O . CYS B 1 40 ? -4.809 -8.852 -4.172 1 96.81 40 CYS B O 1
ATOM 955 N N . ALA B 1 41 ? -4.945 -9.727 -2.102 1 97 41 ALA B N 1
ATOM 956 C CA . ALA B 1 41 ? -5.312 -8.5 -1.393 1 97 41 ALA B CA 1
ATOM 957 C C . ALA B 1 41 ? -4.129 -7.949 -0.605 1 97 41 ALA B C 1
ATOM 959 O O . ALA B 1 41 ? -3.414 -8.695 0.066 1 97 41 ALA B O 1
ATOM 960 N N . ALA B 1 42 ? -3.912 -6.699 -0.736 1 96.69 42 ALA B N 1
ATOM 961 C CA . ALA B 1 42 ? -2.828 -6.031 -0.025 1 96.69 42 ALA B CA 1
ATOM 962 C C . ALA B 1 42 ? -3.352 -4.855 0.794 1 96.69 42 ALA B C 1
ATOM 964 O O . ALA B 1 42 ? -4.371 -4.25 0.445 1 96.69 42 ALA B O 1
ATOM 965 N N . ILE B 1 43 ? -2.729 -4.543 1.892 1 96.5 43 ILE B N 1
ATOM 966 C CA . ILE B 1 43 ? -3.086 -3.393 2.717 1 96.5 43 ILE B CA 1
ATOM 967 C C . ILE B 1 43 ? -1.997 -2.328 2.617 1 96.5 43 ILE B C 1
ATOM 969 O O . ILE B 1 43 ? -0.806 -2.639 2.689 1 96.5 43 ILE B O 1
ATOM 973 N N . LEU B 1 44 ? -2.467 -1.152 2.365 1 96.5 44 LEU B N 1
ATOM 974 C CA . LEU B 1 44 ? -1.624 0.037 2.406 1 96.5 44 LEU B CA 1
ATOM 975 C C . LEU B 1 44 ? -1.963 0.903 3.615 1 96.5 44 LEU B C 1
ATOM 977 O O . LEU B 1 44 ? -3.107 1.334 3.773 1 96.5 44 LEU B O 1
ATOM 981 N N . SER B 1 45 ? -1.009 1.14 4.492 1 96.31 45 SER B N 1
ATOM 982 C CA . SER B 1 45 ? -1.262 1.917 5.699 1 96.31 45 SER B CA 1
ATOM 983 C C . SER B 1 45 ? -0.133 2.906 5.969 1 96.31 45 SER B C 1
ATOM 985 O O . SER B 1 45 ? 1.044 2.557 5.859 1 96.31 45 SER B O 1
ATOM 987 N N . ALA B 1 46 ? -0.603 4.121 6.281 1 96.62 46 ALA B N 1
ATOM 988 C CA . ALA B 1 46 ? 0.39 5.074 6.777 1 96.62 46 ALA B CA 1
ATOM 989 C C . ALA B 1 46 ? 0.97 4.613 8.109 1 96.62 46 ALA B C 1
ATOM 991 O O . ALA B 1 46 ? 0.226 4.27 9.031 1 96.62 46 ALA B O 1
ATOM 992 N N . VAL B 1 47 ? 2.279 4.652 8.219 1 94.19 47 VAL B N 1
ATOM 993 C CA . VAL B 1 47 ? 2.863 4.117 9.445 1 94.19 47 VAL B CA 1
ATOM 994 C C . VAL B 1 47 ? 3.652 5.211 10.164 1 94.19 47 VAL B C 1
ATOM 996 O O . VAL B 1 47 ? 3.889 5.125 11.367 1 94.19 47 VAL B O 1
ATOM 999 N N . ARG B 1 48 ? 4.156 6.184 9.43 1 93.19 48 ARG B N 1
ATOM 1000 C CA . ARG B 1 48 ? 4.953 7.246 10.031 1 93.19 48 ARG B CA 1
ATOM 1001 C C . ARG B 1 48 ? 4.719 8.578 9.32 1 93.19 48 ARG B C 1
ATOM 1003 O O . ARG B 1 48 ? 4.598 8.609 8.094 1 93.19 48 ARG B O 1
ATOM 1010 N N . THR B 1 49 ? 4.648 9.609 10.164 1 95.56 49 THR B N 1
ATOM 1011 C CA . THR B 1 49 ? 4.594 10.945 9.586 1 95.56 49 THR B CA 1
ATOM 1012 C C . THR B 1 49 ? 6 11.508 9.391 1 95.56 49 THR B C 1
ATOM 1014 O O . THR B 1 49 ? 6.809 11.516 10.32 1 95.56 49 THR B O 1
ATOM 1017 N N . ILE B 1 50 ? 6.262 11.852 8.273 1 95.44 50 ILE B N 1
ATOM 1018 C CA . ILE B 1 50 ? 7.551 12.477 7.977 1 95.44 50 ILE B CA 1
ATOM 1019 C C . ILE B 1 50 ? 7.441 13.984 8.141 1 95.44 50 ILE B C 1
ATOM 1021 O O . ILE B 1 50 ? 8.281 14.609 8.789 1 95.44 50 ILE B O 1
ATOM 1025 N N . ALA B 1 51 ? 6.469 14.641 7.492 1 96.31 51 ALA B N 1
ATOM 1026 C CA . ALA B 1 51 ? 6.125 16.047 7.637 1 96.31 51 ALA B CA 1
ATOM 1027 C C . ALA B 1 51 ? 4.652 16.219 7.988 1 96.31 51 ALA B C 1
ATOM 1029 O O . ALA B 1 51 ? 3.773 15.828 7.219 1 96.31 51 ALA B O 1
ATOM 1030 N N . PRO B 1 52 ? 4.418 16.812 9.141 1 95.88 52 PRO B N 1
ATOM 1031 C CA . PRO B 1 52 ? 3.02 16.984 9.547 1 95.88 52 PRO B CA 1
ATOM 1032 C C . PRO B 1 52 ? 2.268 17.984 8.664 1 95.88 52 PRO B C 1
ATOM 1034 O O . PRO B 1 52 ? 2.879 18.891 8.102 1 95.88 52 PRO B O 1
ATOM 1037 N N . SER B 1 53 ? 1.024 17.75 8.617 1 97 53 SER B N 1
ATOM 1038 C CA . SER B 1 53 ? 0.168 18.641 7.848 1 97 53 SER B CA 1
ATOM 1039 C C . SER B 1 53 ? 0.142 20.047 8.453 1 97 53 SER B C 1
ATOM 1041 O O . SER B 1 53 ? 0.149 20.188 9.672 1 97 53 SER B O 1
ATOM 1043 N N . MET B 1 54 ? -0.053 21.062 7.516 1 97.31 54 MET B N 1
ATOM 1044 C CA . MET B 1 54 ? -0.243 22.438 7.961 1 97.31 54 MET B CA 1
ATOM 1045 C C . MET B 1 54 ? -1.72 22.734 8.195 1 97.31 54 MET B C 1
ATOM 1047 O O . MET B 1 54 ? -2.072 23.812 8.672 1 97.31 54 MET B O 1
ATOM 1051 N N . GLN B 1 55 ? -2.6 21.781 7.879 1 96.19 55 GLN B N 1
ATOM 1052 C CA . GLN B 1 55 ? -4.027 21.781 8.188 1 96.19 55 GLN B CA 1
ATOM 1053 C C . GLN B 1 55 ? -4.457 20.469 8.828 1 96.19 55 GLN B C 1
ATOM 1055 O O . GLN B 1 55 ? -5.242 19.719 8.25 1 96.19 55 GLN B O 1
ATOM 1060 N N . PRO B 1 56 ? -4.023 20.312 10.023 1 95.38 56 PRO B N 1
ATOM 1061 C CA . PRO B 1 56 ? -4.211 18.984 10.633 1 95.38 56 PRO B CA 1
ATOM 1062 C C . PRO B 1 56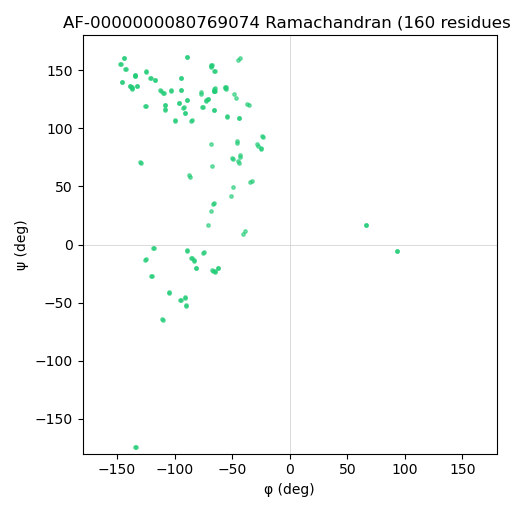 ? -5.684 18.641 10.836 1 95.38 56 PRO B C 1
ATOM 1064 O O . PRO B 1 56 ? -6.477 19.5 11.234 1 95.38 56 PRO B O 1
ATOM 1067 N N . ASN B 1 57 ? -6 17.422 10.453 1 95.62 57 ASN B N 1
ATOM 1068 C CA . ASN B 1 57 ? -7.27 16.781 10.781 1 95.62 57 ASN B CA 1
ATOM 1069 C C . ASN B 1 57 ? -7.168 15.953 12.055 1 95.62 57 ASN B C 1
ATOM 1071 O O . ASN B 1 57 ? -6.449 14.953 12.094 1 95.62 57 ASN B O 1
ATOM 1075 N N . PRO B 1 58 ? -7.91 16.297 13.094 1 92.44 58 PRO B N 1
ATOM 1076 C CA . PRO B 1 58 ? -7.789 15.578 14.367 1 92.44 58 PRO B CA 1
ATOM 1077 C C . PRO B 1 58 ? -8.156 14.102 14.258 1 92.44 58 PRO B C 1
ATOM 1079 O O . PRO B 1 58 ? -7.734 13.289 15.086 1 92.44 58 PRO B O 1
ATOM 1082 N N . LYS B 1 59 ? -8.867 13.734 13.281 1 92.25 59 LYS B N 1
ATOM 1083 C CA . LYS B 1 59 ? -9.273 12.344 13.117 1 92.25 59 LYS B CA 1
ATOM 1084 C C . LYS B 1 59 ? -8.164 11.516 12.492 1 92.25 59 LYS B C 1
ATOM 1086 O O . LYS B 1 59 ? -8.211 10.281 12.516 1 92.25 59 LYS B O 1
ATOM 1091 N N . ALA B 1 60 ? -7.223 12.242 11.828 1 90.56 60 ALA B N 1
ATOM 1092 C CA . ALA B 1 60 ? -6.133 11.547 11.141 1 90.56 60 ALA B CA 1
ATOM 1093 C C . ALA B 1 60 ? -4.961 11.297 12.086 1 90.56 60 ALA B C 1
ATOM 1095 O O . ALA B 1 60 ? -3.943 11.992 12.023 1 90.56 60 ALA B O 1
ATOM 1096 N N . TYR B 1 61 ? -5.137 10.594 13.133 1 77.19 61 TYR B N 1
ATOM 1097 C CA . TYR B 1 61 ? -4.066 10.352 14.094 1 77.19 61 TYR B CA 1
ATOM 1098 C C . TYR B 1 61 ? -3.303 9.078 13.758 1 77.19 61 TYR B C 1
ATOM 1100 O O . TYR B 1 61 ? -3.904 8.039 13.492 1 77.19 61 TYR B O 1
ATOM 1108 N N . LEU B 1 62 ? -2.1 9.312 13.406 1 78.75 62 LEU B N 1
ATOM 1109 C CA . LEU B 1 62 ? -1.227 8.156 13.258 1 78.75 62 LEU B CA 1
ATOM 1110 C C . LEU B 1 62 ? -0.616 7.758 14.594 1 78.75 62 LEU B C 1
ATOM 1112 O O . LEU B 1 62 ? 0.022 8.578 15.258 1 78.75 62 LEU B O 1
ATOM 1116 N N . PRO B 1 63 ? -1.121 6.613 15.156 1 57.5 63 PRO B N 1
ATOM 1117 C CA . PRO B 1 63 ? -0.389 6.219 16.359 1 57.5 63 PRO B CA 1
ATOM 1118 C C . PRO B 1 63 ? 1.113 6.086 16.125 1 57.5 63 PRO B C 1
ATOM 1120 O O . PRO B 1 63 ? 1.536 5.727 15.016 1 57.5 63 PRO B O 1
ATOM 1123 N N . VAL B 1 64 ? 1.874 6.965 16.688 1 50.38 64 VAL B N 1
ATOM 1124 C CA . VAL B 1 64 ? 3.332 6.941 16.625 1 50.38 64 VAL B CA 1
ATOM 1125 C C . VAL B 1 64 ? 3.826 5.496 16.625 1 50.38 64 VAL B C 1
ATOM 1127 O O . VAL B 1 64 ? 3.727 4.793 17.625 1 50.38 64 VAL B O 1
ATOM 1130 N N . GLY B 1 65 ? 3.436 4.648 15.82 1 50.47 65 GLY B N 1
ATOM 1131 C CA . GLY B 1 65 ? 4.293 3.479 15.914 1 50.47 65 GLY B CA 1
ATOM 1132 C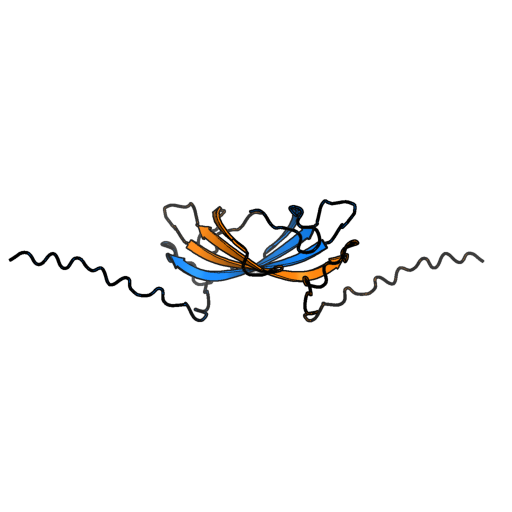 C . GLY B 1 65 ? 5.77 3.826 15.977 1 50.47 65 GLY B C 1
ATOM 1133 O O . GLY B 1 65 ? 6.152 4.977 15.758 1 50.47 65 GLY B O 1
ATOM 1134 N N . ARG B 1 66 ? 6.691 2.816 16.547 1 43.97 66 ARG B N 1
ATOM 1135 C CA . ARG B 1 66 ? 8.07 3.17 16.844 1 43.97 66 ARG B CA 1
ATOM 1136 C C . ARG B 1 66 ? 8.688 3.98 15.711 1 43.97 66 ARG B C 1
ATOM 1138 O O . ARG B 1 66 ? 8.844 3.479 14.594 1 43.97 66 ARG B O 1
ATOM 1145 N N . ALA B 1 67 ? 8.266 5.188 15.531 1 40.75 67 ALA B N 1
ATOM 1146 C CA . ALA B 1 67 ? 8.984 6.133 14.68 1 40.75 67 ALA B CA 1
ATOM 1147 C C . ALA B 1 67 ? 10.477 5.816 14.641 1 40.75 67 ALA B C 1
ATOM 1149 O O . ALA B 1 67 ? 11.117 5.691 15.688 1 40.75 67 ALA B O 1
ATOM 1150 N N . ARG B 1 68 ? 10.945 5.02 13.859 1 42.94 68 ARG B N 1
ATOM 1151 C CA . ARG B 1 68 ? 12.383 5.227 13.969 1 42.94 68 ARG B CA 1
ATOM 1152 C C . ARG B 1 68 ? 12.727 6.711 13.945 1 42.94 68 ARG B C 1
ATOM 1154 O O . ARG B 1 68 ? 12.391 7.418 12.992 1 42.94 68 ARG B O 1
ATOM 1161 N N . LEU B 1 69 ? 12.758 7.352 15.094 1 38.59 69 LEU B N 1
ATOM 1162 C CA . LEU B 1 69 ? 13.336 8.68 15.234 1 38.59 69 LEU B CA 1
ATOM 1163 C C . LEU B 1 69 ? 14.359 8.945 14.133 1 38.59 69 LEU B C 1
ATOM 1165 O O . LEU B 1 69 ? 15.25 8.133 13.898 1 38.59 69 LEU B O 1
ATOM 1169 N N . LEU B 1 70 ? 14.008 9.516 13.094 1 40.22 70 LEU B N 1
ATOM 1170 C CA . LEU B 1 70 ? 15.125 9.992 12.297 1 40.22 70 LEU B CA 1
ATOM 1171 C C . LEU B 1 70 ? 16.25 10.508 13.188 1 40.22 70 LEU B C 1
ATOM 1173 O O . LEU B 1 70 ? 16 11.234 14.156 1 40.22 70 LEU B O 1
ATOM 1177 N N . PRO B 1 71 ? 17.438 10 13.148 1 37.41 71 PRO B N 1
ATOM 1178 C CA . PRO B 1 71 ? 18.5 10.719 13.875 1 37.41 71 PRO B CA 1
ATOM 1179 C C . PRO B 1 71 ? 18.453 12.227 13.648 1 37.41 71 PRO B C 1
ATOM 1181 O O . PRO B 1 71 ? 18.016 12.68 12.586 1 37.41 71 PRO B O 1
ATOM 1184 N N . GLU B 1 72 ? 18.078 13.055 14.586 1 35.62 72 GLU B N 1
ATOM 1185 C CA . GLU B 1 72 ? 18.344 14.484 14.555 1 35.62 72 GLU B CA 1
ATOM 1186 C C . GLU B 1 72 ? 19.578 14.797 13.703 1 35.62 72 GLU B C 1
ATOM 1188 O O . GLU B 1 72 ? 20.672 14.289 13.977 1 35.62 72 GLU B O 1
ATOM 1193 N N . ASN B 1 73 ? 19.453 14.883 12.492 1 37.94 73 ASN B N 1
ATOM 1194 C CA . ASN B 1 73 ? 20.609 15.531 11.867 1 37.94 73 ASN B CA 1
ATOM 1195 C C . ASN B 1 73 ? 20.953 16.844 12.57 1 37.94 73 ASN B C 1
ATOM 1197 O O . ASN B 1 73 ? 20.188 17.812 12.492 1 37.94 73 ASN B O 1
ATOM 1201 N N . THR B 1 74 ? 21.516 16.812 13.711 1 38.31 74 THR B N 1
ATOM 1202 C CA . THR B 1 74 ? 22.172 17.906 14.43 1 38.31 74 THR B CA 1
ATOM 1203 C C . THR B 1 74 ? 22.984 18.766 13.477 1 38.31 74 THR B C 1
ATOM 1205 O O . THR B 1 74 ? 23.859 19.516 13.914 1 38.31 74 THR B O 1
ATOM 1208 N N . ARG B 1 75 ? 22.938 18.641 12.211 1 40.31 75 ARG B N 1
ATOM 1209 C CA . ARG B 1 75 ? 23.906 19.547 11.594 1 40.31 75 ARG B CA 1
ATOM 1210 C C . ARG B 1 75 ? 23.516 21 11.82 1 40.31 75 ARG B C 1
ATOM 1212 O O . ARG B 1 75 ? 22.859 21.609 10.977 1 40.31 75 ARG B O 1
ATOM 1219 N N . GLN B 1 76 ? 22.906 21.359 13.023 1 38.81 76 GLN B N 1
ATOM 1220 C CA . GLN B 1 76 ? 22.828 22.797 13.219 1 38.81 76 GLN B CA 1
ATOM 1221 C C . GLN B 1 76 ? 24.172 23.453 12.938 1 38.81 76 GLN B C 1
ATOM 1223 O O . GLN B 1 76 ? 25.234 22.906 13.289 1 38.81 76 GLN B O 1
ATOM 1228 N N . LEU B 1 77 ? 24.125 24.547 12.07 1 41.44 77 LEU B N 1
ATOM 1229 C CA . LEU B 1 77 ? 25.016 25.625 11.633 1 41.44 77 LEU B CA 1
ATOM 1230 C C . LEU B 1 77 ? 25.766 26.219 12.812 1 41.44 77 LEU B C 1
ATOM 1232 O O . LEU B 1 77 ? 25.141 26.75 13.742 1 41.44 77 LEU B O 1
ATOM 1236 N N . ASP B 1 78 ? 26.719 25.5 13.258 1 40.03 78 ASP B N 1
ATOM 1237 C CA . ASP B 1 78 ? 27.688 26.219 14.086 1 40.03 78 ASP B CA 1
ATOM 1238 C C . ASP B 1 78 ? 28.188 27.484 13.398 1 40.03 78 ASP B C 1
ATOM 1240 O O . ASP B 1 78 ? 29.172 27.453 12.656 1 40.03 78 ASP B O 1
ATOM 1244 N N . LEU B 1 79 ? 27.344 28.312 12.719 1 39.66 79 LEU B N 1
ATOM 1245 C CA . LEU B 1 79 ? 27.953 29.453 12.055 1 39.66 79 LEU B CA 1
ATOM 1246 C C . LEU B 1 79 ? 28.422 30.484 13.07 1 39.66 79 LEU B C 1
ATOM 1248 O O . LEU B 1 79 ? 28.625 31.656 12.734 1 39.66 79 LEU B O 1
ATOM 1252 N N . LEU B 1 80 ? 28.562 30.172 14.367 1 40.62 80 LEU B N 1
ATOM 1253 C CA . LEU B 1 80 ? 28.922 31.406 15.055 1 40.62 80 LEU B CA 1
ATOM 1254 C C . LEU B 1 80 ? 30.328 31.859 14.648 1 40.62 80 LEU B C 1
ATOM 1256 O O . LEU B 1 80 ? 31.312 31.172 14.93 1 40.62 80 LEU B O 1
ATOM 1260 N N . PRO B 1 81 ? 30.484 32.625 13.531 1 40 81 PRO B N 1
ATOM 1261 C CA . PRO B 1 81 ? 31.812 33.219 13.508 1 40 81 PRO B CA 1
ATOM 1262 C C . PRO B 1 81 ? 32.094 34.031 14.766 1 40 81 PRO B C 1
ATOM 1264 O O . PRO B 1 81 ? 31.188 34.5 15.438 1 40 81 PRO B O 1
ATOM 1267 N N . GLY B 1 82 ? 33.312 33.844 15.328 1 33 82 GLY B N 1
ATOM 1268 C CA . GLY B 1 82 ? 34.062 34.844 16.094 1 33 82 GLY B CA 1
ATOM 1269 C C . GLY B 1 82 ? 34.125 36.188 15.391 1 33 82 GLY B C 1
ATOM 1270 O O . GLY B 1 82 ? 34.062 36.25 14.164 1 33 82 GLY B O 1
#

Solvent-accessible surface area (backbone atoms only — not comparable to full-atom values): 9712 Å² total; per-residue (Å²): 136,89,45,56,32,54,47,79,58,50,68,36,41,78,75,49,68,46,78,73,52,71,54,30,32,39,35,36,34,34,35,73,49,85,72,35,45,29,25,32,36,26,41,36,31,63,52,42,76,74,37,74,46,68,43,73,31,87,85,53,68,70,70,77,42,89,58,74,70,67,76,77,76,68,78,66,79,78,69,73,74,131,136,88,47,56,33,54,46,79,57,49,67,37,41,78,75,49,69,45,79,74,53,72,54,29,32,39,35,36,34,34,34,74,50,85,72,32,45,30,24,32,36,25,41,36,30,61,52,40,77,73,37,74,48,67,44,74,32,88,83,54,65,70,70,79,41,92,57,74,70,69,75,75,77,66,79,66,79,79,64,76,73,129

Radius of gyration: 20.71 Å; Cα contacts (8 Å, |Δi|>4): 317; chains: 2; bounding box: 69×71×35 Å